Protein 5N14 (pdb70)

GO terms:
  GO:0000785 chromatin (C, IDA)
  GO:0000978 RNA polymerase II cis-regulatory region sequence-specific DNA binding (F, IDA)
  GO:0001228 DNA-binding transcription activator activity, RNA polymerase II-specific (F, IDA)
  GO:1902895 positive regulation of miRNA transcription (P, IDA)
  GO:1990837 sequence-specific double-stranded DNA binding (F, IDA)
  GO:0005634 nucleus (C, IDA)
  GO:0005737 cytoplasm (C, IDA)
  GO:0008270 zinc ion binding (F, IDA)
  GO:0043565 sequence-specific DNA binding (F, IDA)
  GO:0044729 hemi-methylated DNA-binding (F, IDA)
  GO:0010385 double-stranded methylated DNA binding (F, IDA)
  GO:0098759 cellular response to interleukin-8 (P, IDA)
  GO:1990841 promoter-specific chromatin binding (F, IDA)
  GO:0005654 nucleoplasm (C, TAS)
  GO:0005515 protein binding (F, IPI)
  GO:0045944 positive regulation of transcription by RNA polymerase II (P, IDA)
  GO:0033233 regulation of protein sumoylation (P, IDA)
  GO:0045944 positive regulation of transcription by RNA polymerase II (P, IMP)
  GO:0010628 positive regulation of gene expression (P, IMP)
  GO:1901875 positive regulation of post-translational protein modification (P, IMP)

Foldseek 3Di:
DAADPVPRDDDDDDPDD

InterPro domains:
  IPR013087 Zinc finger C2H2-type [PF00096] (338-362)
  IPR013087 Zinc finger C2H2-type [PF00096] (368-390)
  IPR013087 Zinc finger C2H2-type [PF00096] (396-418)
  IPR013087 Zinc finger C2H2-type [PS00028] (340-362)
  IPR013087 Zinc finger C2H2-type [PS00028] (370-390)
  IPR013087 Zinc finger C2H2-type [PS00028] (398-418)
  IPR013087 Zinc finger C2H2-type [PS50157] (338-367)
  IPR013087 Zinc finger C2H2-type [PS50157] (368-395)
  IPR013087 Zinc finger C2H2-type [PS50157] (396-423)
  IPR013087 Zinc finger C2H2-type [SM00355] (338-362)
  IPR013087 Zinc finger C2H2-type [SM00355] (368-390)
  IPR013087 Zinc finger C2H2-type [SM00355] (396-418)
  IPR021839 Early growth response protein 1, C-terminal [PF11914] (452-530)
  IPR021849 Early growth response, N-terminal [PF11928] (135-237)
  IPR036236 Zinc finger C2H2 superfamily [SSF57667] (329-376)
  IPR036236 Zinc finger C2H2 superfamily [SSF57667] (362-414)

Nearest PDB structures (foldseek):
  5n14-assembly1_A  TM=7.292E-01  e=8.396E-01  Homo sapiens
  5n14-assembly1_A  TM=1.000E+00  e=8.396E-01  Homo sapiens
  5n14-assembly1_A  TM=1.000E+00  e=8.396E-01  Homo sapiens

Radius of gyration: 9.17 Å; Cα contacts (8 Å, |Δi|>4): 15; chains: 1; bounding box: 22×15×16 Å

Secondary structure (DSSP, 8-state):
-EE-TTT--EE------

Sequence (17 aa):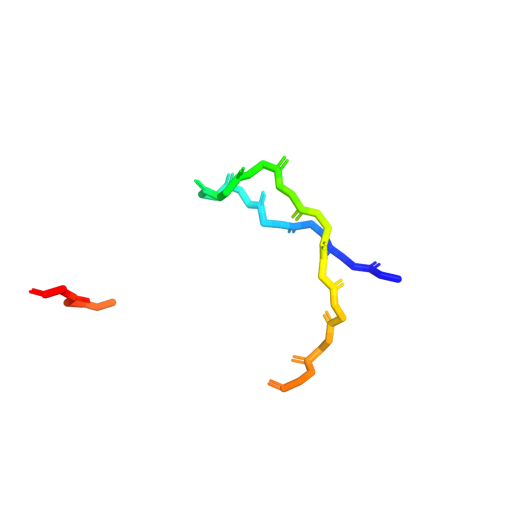
PFACDICGRKFARSRKDPFACDICGRKFARSRKDPFACDICGRKFARSRKDPFACDICGRKFARSRKDPFACDICGRKFARSRKDPFACDICGRKFARSRKDPFACDICGRKFARSRKDPFACDICGRKFARSRKDPFACDICGRKFARSRKDPFACDICGRKFARSRKD

Solvent-accessible surface area: 2448 Å² total; per-residue (Å²): 147,168,59,52,137,171,77,55,168,160,120,79,240,151,289,182,192

Structure (mmCIF, N/CA/C/O backbone):
data_5N14
#
_entry.id   5N14
#
loop_
_entity.id
_entity.type
_entity.pdbx_description
1 polymer 'Protein (chimeric oligourea-peptide zinc finger)'
2 non-polymer 'ZINC ION'
3 water water
#
loop_
_atom_site.group_PDB
_atom_site.id
_atom_site.type_symbol
_atom_site.label_atom_id
_atom_site.label_alt_id
_atom_site.label_comp_id
_atom_site.label_asym_id
_atom_site.label_entity_id
_atom_site.label_seq_id
_atom_site.pdbx_PDB_ins_code
_atom_site.Cartn_x
_atom_site.Cartn_y
_atom_site.Cartn_z
_atom_site.occupancy
_atom_site.B_iso_or_equiv
_atom_site.auth_seq_id
_atom_site.auth_comp_id
_atom_site.auth_asym_id
_atom_site.auth_atom_id
_atom_site.pdbx_PDB_model_num
ATOM 1 N N . PRO A 1 1 ? -12.372 -7.836 -3.412 1.00 0.00 62 PRO A N 1
ATOM 2 C CA . PRO A 1 1 ? -11.400 -6.865 -2.855 1.00 0.00 62 PRO A CA 1
ATOM 3 C C . PRO A 1 1 ? -10.591 -7.459 -1.699 1.00 0.00 62 PRO A C 1
ATOM 4 O O . PRO A 1 1 ? -10.996 -8.465 -1.116 1.00 0.00 62 PRO A O 1
ATOM 15 N N . PHE A 1 2 ? -9.586 -6.718 -1.233 1.00 0.00 63 PHE A N 1
ATOM 16 C CA . PHE A 1 2 ? -8.888 -6.957 0.034 1.00 0.00 63 PHE A CA 1
ATOM 17 C C . PHE A 1 2 ? -8.531 -5.613 0.691 1.00 0.00 63 PHE A C 1
ATOM 18 O O . PHE A 1 2 ? -8.393 -4.606 -0.006 1.00 0.00 63 PHE A O 1
ATOM 35 N N . ALA A 1 3 ? -8.425 -5.562 2.019 1.00 0.00 64 ALA A N 1
ATOM 36 C CA . ALA A 1 3 ? -8.121 -4.325 2.738 1.00 0.00 64 ALA A CA 1
ATOM 37 C C . ALA A 1 3 ? -6.652 -4.241 3.184 1.00 0.00 64 ALA A C 1
ATOM 38 O O . ALA A 1 3 ? -5.972 -5.254 3.382 1.00 0.00 64 ALA A O 1
ATOM 45 N N . CYS A 1 4 ? -6.134 -3.017 3.256 1.00 0.00 65 CYS A N 1
ATOM 46 C CA . CYS A 1 4 ? -4.884 -2.714 3.937 1.00 0.00 65 CYS A CA 1
ATOM 47 C C . CYS A 1 4 ? -5.118 -2.611 5.448 1.00 0.00 65 CYS A C 1
ATOM 48 O O . CYS A 1 4 ? -5.983 -1.841 5.867 1.00 0.00 65 CYS A O 1
ATOM 55 N N . ASP A 1 5 ? -4.081 -3.001 6.191 1.00 0.00 66 ASP A N 1
ATOM 56 C CA . ASP A 1 5 ? -3.841 -2.584 7.573 1.00 0.00 66 ASP A CA 1
ATOM 57 C C . ASP A 1 5 ? -3.493 -1.088 7.667 1.00 0.00 66 ASP A C 1
ATOM 58 O O . ASP A 1 5 ? -4.355 -0.278 7.990 1.00 0.00 66 ASP A O 1
ATOM 67 N N . ILE A 1 6 ? -2.401 -0.701 6.997 1.00 0.00 67 ILE A N 1
ATOM 68 C CA . ILE A 1 6 ? -1.822 0.650 7.068 1.00 0.00 67 ILE A CA 1
ATOM 69 C C . ILE A 1 6 ? -2.735 1.781 6.546 1.00 0.00 67 ILE A C 1
ATOM 70 O O . ILE A 1 6 ? -2.683 2.888 7.084 1.00 0.00 67 ILE A O 1
ATOM 86 N N . CYS A 1 7 ? -3.598 1.520 5.554 1.00 0.00 68 CYS A N 1
ATOM 87 C CA . CYS A 1 7 ? -4.602 2.502 5.115 1.00 0.00 68 CYS A CA 1
ATOM 88 C C . CYS A 1 7 ? -5.941 2.385 5.876 1.00 0.00 68 CYS A C 1
ATOM 89 O O . CYS A 1 7 ? -6.757 3.305 5.808 1.00 0.00 68 CYS A O 1
ATOM 96 N N . GLY A 1 8 ? -6.314 1.186 6.334 1.00 0.00 69 GLY A N 1
ATOM 97 C CA . GLY A 1 8 ? -7.689 0.880 6.755 1.00 0.00 69 GLY A CA 1
ATOM 98 C C . GLY A 1 8 ? -8.732 0.985 5.623 1.00 0.00 69 GLY A C 1
ATOM 99 O O . GLY A 1 8 ? -9.833 1.487 5.858 1.00 0.00 69 GLY A O 1
ATOM 103 N N . ARG A 1 9 ? -8.340 0.712 4.368 1.00 0.00 70 ARG A N 1
ATOM 104 C CA . ARG A 1 9 ? -9.149 0.900 3.142 1.00 0.00 70 ARG A CA 1
ATOM 105 C C . ARG A 1 9 ? -9.084 -0.322 2.212 1.00 0.00 70 ARG A C 1
ATOM 106 O O . ARG A 1 9 ? -8.086 -1.037 2.190 1.00 0.00 70 ARG A O 1
ATOM 127 N N . LYS A 1 10 ? -10.136 -0.520 1.407 1.00 0.00 71 LYS A N 1
ATOM 128 C CA . LYS A 1 10 ? -10.246 -1.587 0.397 1.00 0.00 71 LYS A CA 1
ATOM 129 C C . LYS A 1 10 ? -9.550 -1.222 -0.916 1.00 0.00 71 LYS A C 1
ATOM 130 O O . LYS A 1 10 ? -9.954 -0.251 -1.554 1.00 0.00 71 LYS A O 1
ATOM 149 N N . PHE A 1 11 ? -8.892 -2.219 -1.498 1.00 0.00 72 PHE A N 1
ATOM 150 C CA . PHE A 1 11 ? -8.283 -2.184 -2.830 1.00 0.00 72 PHE A CA 1
ATOM 151 C C . PHE A 1 11 ? -8.425 -3.540 -3.549 1.00 0.00 72 PHE A C 1
ATOM 152 O O . PHE A 1 11 ? -8.920 -4.520 -2.983 1.00 0.00 72 PHE A O 1
ATOM 169 N N . ALA A 1 12 ? -8.049 -3.575 -4.830 1.00 0.00 73 ALA A N 1
ATOM 170 C CA . ALA A 1 12 ? -7.920 -4.792 -5.630 1.00 0.00 73 ALA A CA 1
ATOM 171 C C . ALA A 1 12 ? -6.586 -5.533 -5.355 1.00 0.00 73 ALA A C 1
ATOM 172 O O . ALA A 1 12 ? -6.308 -5.900 -4.211 1.00 0.00 73 ALA A O 1
ATOM 179 N N . ARG A 1 13 ? -5.856 -5.899 -6.421 1.00 0.00 74 ARG A N 1
ATOM 180 C CA . ARG A 1 13 ? -4.700 -6.815 -6.399 1.00 0.00 74 ARG A CA 1
ATOM 181 C C . ARG A 1 13 ? -3.478 -6.228 -7.112 1.00 0.00 74 ARG A C 1
ATOM 182 O O . ARG A 1 13 ? -2.473 -6.016 -6.445 1.00 0.00 74 ARG A O 1
ATOM 203 N N . SER A 1 14 ? -3.718 -5.673 -8.303 1.00 0.00 75 SER A N 1
ATOM 204 C CA . SER A 1 14 ? -2.943 -4.622 -8.976 1.00 0.00 75 SER A CA 1
ATOM 205 C C . SER A 1 14 ? -1.417 -4.778 -8.891 1.00 0.00 75 SER A C 1
ATOM 206 O O . SER A 1 14 ? -0.750 -3.983 -8.237 1.00 0.00 75 SER A O 1
ATOM 402 N N . ARG A 1 23 ? 8.472 0.664 2.070 1.00 0.00 84 ARG A N 1
ATOM 403 C CA . ARG A 1 23 ? 9.934 0.693 2.304 1.00 0.00 84 ARG A CA 1
ATOM 404 C C . ARG A 1 23 ? 10.479 2.101 2.600 1.00 0.00 84 ARG A C 1
ATOM 405 O O . ARG A 1 23 ? 11.555 2.242 3.192 1.00 0.00 84 ARG A O 1
ATOM 426 N N . LYS A 1 24 ? 9.892 3.110 1.951 1.00 0.00 85 LYS A N 1
ATOM 427 C CA . LYS A 1 24 ? 10.365 4.500 1.897 1.00 0.00 85 LYS A CA 1
ATOM 428 C C . LYS A 1 24 ? 9.174 5.409 1.582 1.00 0.00 85 LYS A C 1
ATOM 429 O O . LYS A 1 24 ? 8.213 4.961 0.959 1.00 0.00 85 LYS A O 1
ATOM 448 N N . ASP A 1 25 ? 9.337 6.692 1.891 1.00 0.00 86 ASP A N 1
ATOM 449 C CA . ASP A 1 25 ? 8.558 7.808 1.356 1.00 0.00 86 ASP A CA 1
ATOM 450 C C . ASP A 1 25 ? 9.495 8.971 1.009 1.00 0.00 86 ASP A C 1
ATOM 451 O O . ASP A 1 25 ? 10.483 9.122 1.76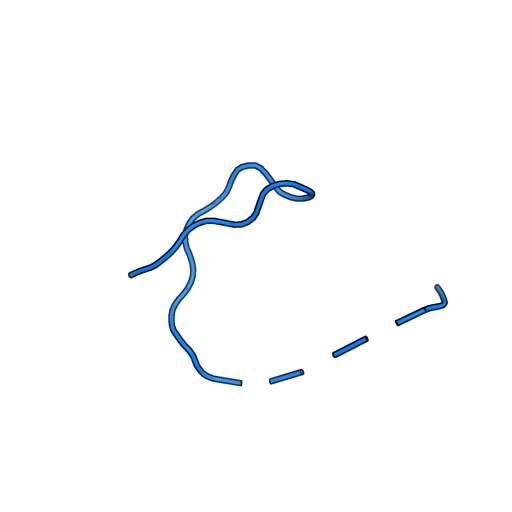7 1.00 0.00 86 ASP A O 1
ATOM 1059 N N . PRO A 1 1 ? -12.378 -7.840 -3.411 1.00 0.00 62 PRO A N 2
ATOM 1060 C CA . PRO A 1 1 ? -11.407 -6.869 -2.854 1.00 0.00 62 PRO A CA 2
ATOM 1061 C C . PRO A 1 1 ? -10.597 -7.463 -1.699 1.00 0.00 62 PRO A C 2
ATOM 1062 O O . PRO A 1 1 ? -11.002 -8.470 -1.116 1.00 0.00 62 PRO A O 2
ATOM 1073 N N . PHE A 1 2 ? -9.593 -6.722 -1.232 1.00 0.00 63 PHE A N 2
ATOM 1074 C CA . PHE A 1 2 ? -8.893 -6.962 0.035 1.00 0.00 63 PHE A CA 2
ATOM 1075 C C . PHE A 1 2 ? -8.538 -5.617 0.692 1.00 0.00 63 PHE A C 2
ATOM 1076 O O . PHE A 1 2 ? -8.401 -4.611 -0.005 1.00 0.00 63 PHE A O 2
ATOM 1093 N N . ALA A 1 3 ? -8.430 -5.567 2.020 1.00 0.00 64 ALA A N 2
ATOM 1094 C CA . ALA A 1 3 ? -8.126 -4.330 2.738 1.00 0.00 64 ALA A CA 2
ATOM 1095 C C . ALA A 1 3 ? -6.657 -4.244 3.183 1.00 0.00 64 ALA A C 2
ATOM 1096 O O . ALA A 1 3 ? -5.975 -5.257 3.377 1.00 0.00 64 ALA A O 2
ATOM 1103 N N . CYS A 1 4 ? -6.139 -3.019 3.256 1.00 0.00 65 CYS A N 2
ATOM 1104 C CA . CYS A 1 4 ? -4.891 -2.716 3.937 1.00 0.00 65 CYS A CA 2
ATOM 1105 C C . CYS A 1 4 ? -5.123 -2.612 5.448 1.00 0.00 65 CYS A C 2
ATOM 1106 O O . CYS A 1 4 ? -5.989 -1.844 5.869 1.00 0.00 65 CYS A O 2
ATOM 1113 N N . ASP A 1 5 ? -4.086 -3.002 6.189 1.00 0.00 66 ASP A N 2
ATOM 1114 C CA . ASP A 1 5 ? -3.844 -2.584 7.571 1.00 0.00 66 ASP A CA 2
ATOM 1115 C C . ASP A 1 5 ? -3.498 -1.088 7.666 1.00 0.00 66 ASP A C 2
ATOM 1116 O O . ASP A 1 5 ? -4.361 -0.281 7.990 1.00 0.00 66 ASP A O 2
ATOM 1125 N N . ILE A 1 6 ? -2.406 -0.699 6.998 1.00 0.00 67 ILE A N 2
ATOM 1126 C CA . ILE A 1 6 ? -1.829 0.651 7.069 1.00 0.00 67 ILE A CA 2
ATOM 1127 C C . ILE A 1 6 ? -2.743 1.781 6.548 1.00 0.00 67 ILE A C 2
ATOM 1128 O O . ILE A 1 6 ? -2.695 2.888 7.088 1.00 0.00 67 ILE A O 2
ATOM 1144 N N . CYS A 1 7 ? -3.605 1.521 5.556 1.00 0.00 68 CYS A N 2
ATOM 1145 C CA . CYS A 1 7 ? -4.608 2.501 5.117 1.00 0.00 68 CYS A CA 2
ATOM 1146 C C . CYS A 1 7 ? -5.948 2.384 5.874 1.00 0.00 68 CYS A C 2
ATOM 1147 O O . CYS A 1 7 ? -6.764 3.303 5.810 1.00 0.00 68 CYS A O 2
ATOM 1154 N N . GLY A 1 8 ? -6.321 1.183 6.335 1.00 0.00 69 GLY A N 2
ATOM 1155 C CA . GLY A 1 8 ? -7.695 0.878 6.754 1.00 0.00 69 GLY A CA 2
ATOM 1156 C C . GLY A 1 8 ? -8.738 0.981 5.625 1.00 0.00 69 GLY A C 2
ATOM 1157 O O . GLY A 1 8 ? -9.840 1.483 5.859 1.00 0.00 69 GLY A O 2
ATOM 1161 N N . ARG A 1 9 ? -8.346 0.710 4.369 1.00 0.00 70 ARG A N 2
ATOM 1162 C CA . ARG A 1 9 ? -9.156 0.896 3.143 1.00 0.00 70 ARG A CA 2
ATOM 1163 C C . ARG A 1 9 ? -9.092 -0.325 2.212 1.00 0.00 70 ARG A C 2
ATOM 1164 O O . ARG A 1 9 ? -8.093 -1.040 2.191 1.00 0.00 70 ARG A O 2
ATOM 1185 N N . LYS A 1 10 ? -10.144 -0.523 1.406 1.00 0.00 71 LYS A N 2
ATOM 1186 C CA . LYS A 1 10 ? -10.254 -1.591 0.397 1.00 0.00 71 LYS A CA 2
ATOM 1187 C C . LYS A 1 10 ? -9.559 -1.226 -0.915 1.00 0.00 71 LYS A C 2
ATOM 1188 O O . LYS A 1 10 ? -9.964 -0.256 -1.555 1.00 0.00 71 LYS A O 2
ATOM 1207 N N . PHE A 1 11 ? -8.900 -2.224 -1.496 1.00 0.00 72 PHE A N 2
ATOM 1208 C CA . PHE A 1 11 ? -8.292 -2.188 -2.830 1.00 0.00 72 PHE A CA 2
ATOM 1209 C C . PHE A 1 11 ? -8.432 -3.545 -3.549 1.00 0.00 72 PHE A C 2
ATOM 1210 O O . PHE A 1 11 ? -8.927 -4.525 -2.982 1.00 0.00 72 PHE A O 2
ATOM 1227 N N . ALA A 1 12 ? -8.056 -3.579 -4.828 1.00 0.00 73 ALA A N 2
ATOM 1228 C CA . ALA A 1 12 ? -7.926 -4.797 -5.628 1.00 0.00 73 ALA A CA 2
ATOM 1229 C C . ALA A 1 12 ? -6.592 -5.538 -5.352 1.00 0.00 73 ALA A C 2
ATOM 1230 O O . ALA A 1 12 ? -6.316 -5.907 -4.210 1.00 0.00 73 ALA A O 2
ATOM 1237 N N . ARG A 1 13 ? -5.860 -5.900 -6.420 1.00 0.00 74 ARG A N 2
ATOM 1238 C CA . ARG A 1 13 ? -4.705 -6.816 -6.398 1.00 0.00 74 ARG A CA 2
ATOM 1239 C C . ARG A 1 13 ? -3.482 -6.228 -7.109 1.00 0.00 74 ARG A C 2
ATOM 1240 O O . ARG A 1 13 ? -2.477 -6.017 -6.442 1.00 0.00 74 ARG A O 2
ATOM 1261 N N . SER A 1 14 ? -3.722 -5.672 -8.299 1.00 0.00 75 SER A N 2
ATOM 1262 C CA . SER A 1 14 ? -2.948 -4.620 -8.971 1.00 0.00 75 SER A CA 2
ATOM 1263 C C . SER A 1 14 ? -1.421 -4.777 -8.888 1.00 0.00 75 SER A C 2
ATOM 1264 O O . SER A 1 14 ? -0.753 -3.980 -8.234 1.00 0.00 75 SER A O 2
ATOM 1460 N N . ARG A 1 23 ? 8.489 0.647 2.066 1.00 0.00 84 ARG A N 2
ATOM 1461 C CA . ARG A 1 23 ? 9.948 0.687 2.303 1.00 0.00 84 ARG A CA 2
ATOM 1462 C C . ARG A 1 23 ? 10.478 2.098 2.611 1.00 0.00 84 ARG A C 2
ATOM 1463 O O . ARG A 1 23 ? 11.556 2.244 3.197 1.00 0.00 84 ARG A O 2
ATOM 1484 N N . LYS A 1 24 ? 9.880 3.104 1.968 1.00 0.00 85 LYS A N 2
ATOM 1485 C CA . LYS A 1 24 ? 10.350 4.494 1.906 1.00 0.00 85 LYS A CA 2
ATOM 1486 C C . LYS A 1 24 ? 9.160 5.401 1.588 1.00 0.00 85 LYS A C 2
ATOM 1487 O O . LYS A 1 24 ? 8.204 4.956 0.955 1.00 0.00 85 LYS A O 2
ATOM 1506 N N . ASP A 1 25 ? 9.324 6.684 1.896 1.00 0.00 86 ASP A N 2
ATOM 1507 C CA . ASP A 1 25 ? 8.551 7.803 1.357 1.00 0.00 86 ASP A CA 2
ATOM 1508 C C . ASP A 1 25 ? 9.492 8.962 1.008 1.00 0.00 86 ASP A C 2
ATOM 1509 O O . ASP A 1 25 ? 10.484 9.107 1.761 1.00 0.00 86 ASP A O 2
ATOM 2117 N N . PRO A 1 1 ? -11.898 -9.261 -2.083 1.00 0.00 62 PRO A N 3
ATOM 2118 C CA . PRO A 1 1 ? -10.978 -8.125 -2.344 1.00 0.00 62 PRO A CA 3
ATOM 2119 C C . PRO A 1 1 ? -9.929 -8.002 -1.229 1.00 0.00 62 PRO A C 3
ATOM 2120 O O . PRO A 1 1 ? -10.198 -8.397 -0.095 1.00 0.00 62 PRO A O 3
ATOM 2131 N N . PHE A 1 2 ? -8.757 -7.446 -1.538 1.00 0.00 63 PHE A N 3
ATOM 2132 C CA . PHE A 1 2 ? -7.723 -7.117 -0.546 1.00 0.00 63 PHE A CA 3
ATOM 2133 C C . PHE A 1 2 ? -8.065 -5.833 0.240 1.00 0.00 63 PHE A C 3
ATOM 2134 O O . PHE A 1 2 ? -9.044 -5.144 -0.045 1.00 0.00 63 PHE A O 3
ATOM 2151 N N . ALA A 1 3 ? -7.207 -5.451 1.189 1.00 0.00 64 ALA A N 3
ATOM 2152 C CA . ALA A 1 3 ? -7.268 -4.166 1.885 1.00 0.00 64 ALA A CA 3
ATOM 2153 C C . ALA A 1 3 ? -5.863 -3.652 2.234 1.00 0.00 64 ALA A C 3
ATOM 2154 O O . ALA A 1 3 ? -4.880 -4.384 2.112 1.00 0.00 64 ALA A O 3
ATOM 2161 N N . CYS A 1 4 ? -5.740 -2.334 2.393 1.00 0.00 65 CYS A N 3
ATOM 2162 C CA . CYS A 1 4 ? -4.570 -1.723 3.001 1.00 0.00 65 CYS A CA 3
ATOM 2163 C C . CYS A 1 4 ? -4.517 -2.032 4.501 1.00 0.00 65 CYS A C 3
ATOM 2164 O O . CYS 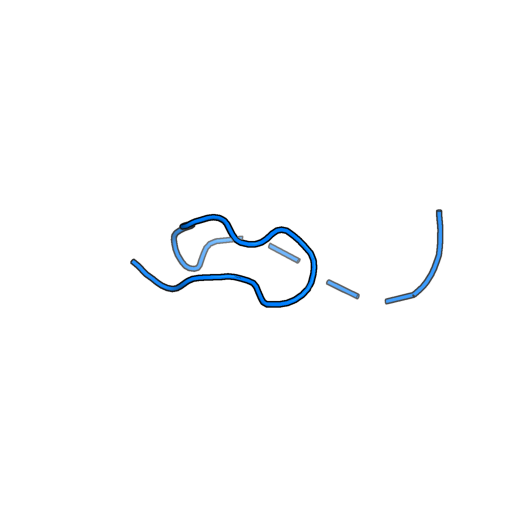A 1 4 ? -5.313 -1.500 5.274 1.00 0.00 65 CYS A O 3
ATOM 2171 N N . ASP A 1 5 ? -3.358 -2.545 4.889 1.00 0.00 66 ASP A N 3
ATOM 2172 C CA . ASP A 1 5 ? -2.949 -2.766 6.274 1.00 0.00 66 ASP A CA 3
ATOM 2173 C C . ASP A 1 5 ? -2.793 -1.454 7.063 1.00 0.00 66 ASP A C 3
ATOM 2174 O O . ASP A 1 5 ? -3.142 -1.395 8.237 1.00 0.00 66 ASP A O 3
ATOM 2183 N N . ILE A 1 6 ? -2.391 -0.374 6.376 1.00 0.00 67 ILE A N 3
ATOM 2184 C CA . ILE A 1 6 ? -2.030 0.926 6.969 1.00 0.00 67 ILE A CA 3
ATOM 2185 C C . ILE A 1 6 ? -3.104 2.008 6.759 1.00 0.00 67 ILE A C 3
ATOM 2186 O O . ILE A 1 6 ? -3.424 2.756 7.682 1.00 0.00 67 ILE A O 3
ATOM 2202 N N . CYS A 1 7 ? -3.735 2.053 5.577 1.00 0.00 68 CYS A N 3
ATOM 2203 C CA . CYS A 1 7 ? -4.827 2.988 5.271 1.00 0.00 68 CYS A CA 3
ATOM 2204 C C . CYS A 1 7 ? -6.222 2.500 5.752 1.00 0.00 68 CYS A C 3
ATOM 2205 O O . CYS A 1 7 ? -7.210 3.205 5.537 1.00 0.00 68 CYS A O 3
ATOM 2212 N N . GLY A 1 8 ? -6.369 1.216 6.105 1.00 0.00 69 GLY A N 3
ATOM 2213 C CA . GLY A 1 8 ? -7.646 0.554 6.441 1.00 0.00 69 GLY A CA 3
ATOM 2214 C C . GLY A 1 8 ? -8.633 0.365 5.272 1.00 0.00 69 GLY A C 3
ATOM 2215 O O . GLY A 1 8 ? -9.706 -0.216 5.441 1.00 0.00 69 GLY A O 3
ATOM 2219 N N . ARG A 1 9 ? -8.291 0.857 4.076 1.00 0.00 70 ARG A N 3
ATOM 2220 C CA . ARG A 1 9 ? -9.161 0.880 2.892 1.00 0.00 70 ARG A CA 3
ATOM 2221 C C . ARG A 1 9 ? -9.159 -0.467 2.156 1.00 0.00 70 ARG A C 3
ATOM 2222 O O . ARG A 1 9 ? -8.092 -0.960 1.799 1.00 0.00 70 ARG A O 3
ATOM 2243 N N . LYS A 1 10 ? -10.321 -0.925 1.675 1.00 0.00 71 LYS A N 3
ATOM 2244 C CA . LYS A 1 10 ? -10.447 -2.099 0.777 1.00 0.00 71 LYS A CA 3
ATOM 2245 C C . LYS A 1 10 ? -10.190 -1.779 -0.714 1.00 0.00 71 LYS A C 3
ATOM 2246 O O . LYS A 1 10 ? -10.246 -0.616 -1.118 1.00 0.00 71 LYS A O 3
ATOM 2265 N N . PHE A 1 11 ? -9.661 -2.768 -1.443 1.00 0.00 72 PHE A N 3
ATOM 2266 C CA . PHE A 1 11 ? -8.943 -2.641 -2.725 1.00 0.00 72 PHE A CA 3
ATOM 2267 C C . PHE A 1 11 ? -9.086 -3.907 -3.599 1.00 0.00 72 PHE A C 3
ATOM 2268 O O . PHE A 1 11 ? -9.152 -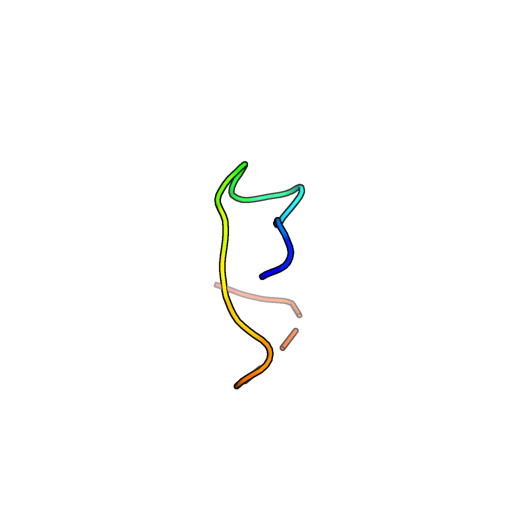5.015 -3.075 1.00 0.00 72 PHE A O 3
ATOM 2285 N N . ALA A 1 12 ? -8.789 -3.774 -4.900 1.00 0.00 73 ALA A N 3
ATOM 2286 C CA . ALA A 1 12 ? -8.739 -4.877 -5.867 1.00 0.00 73 ALA A CA 3
ATOM 2287 C C . ALA A 1 12 ? -7.605 -5.905 -5.617 1.00 0.00 73 ALA A C 3
ATOM 2288 O O . ALA A 1 12 ? -7.824 -6.896 -4.922 1.00 0.00 73 ALA A O 3
ATOM 2295 N N . ARG A 1 13 ? -6.467 -5.777 -6.327 1.00 0.00 74 ARG A N 3
ATOM 2296 C CA . ARG A 1 13 ? -5.288 -6.676 -6.269 1.00 0.00 74 ARG A CA 3
ATOM 2297 C C . ARG A 1 13 ? -4.043 -6.050 -6.905 1.00 0.00 74 ARG A C 3
ATOM 2298 O O . ARG A 1 13 ? -2.999 -6.055 -6.262 1.00 0.00 74 ARG A O 3
ATOM 2319 N N . SER A 1 14 ? -4.238 -5.286 -7.984 1.00 0.00 75 SER A N 3
ATOM 2320 C CA . SER A 1 14 ? -3.431 -4.101 -8.310 1.00 0.00 75 SER A CA 3
ATOM 2321 C C . SER A 1 14 ? -1.922 -4.370 -8.428 1.00 0.00 75 SER A C 3
ATOM 2322 O O . SER A 1 14 ? -1.131 -3.745 -7.732 1.00 0.00 75 SER A O 3
ATOM 2518 N N . ARG A 1 23 ? 7.960 0.098 2.081 1.00 0.00 84 ARG A N 3
ATOM 2519 C CA . ARG A 1 23 ? 9.296 -0.443 2.382 1.00 0.00 84 ARG A CA 3
ATOM 2520 C C . ARG A 1 23 ? 10.351 0.650 2.596 1.00 0.00 84 ARG A C 3
ATOM 2521 O O . ARG A 1 23 ? 11.139 0.549 3.532 1.00 0.00 84 ARG A O 3
ATOM 2542 N N . LYS A 1 24 ? 10.168 1.794 1.935 1.00 0.00 85 LYS A N 3
ATOM 2543 C CA . LYS A 1 24 ? 10.656 3.121 2.343 1.00 0.00 85 LYS A CA 3
ATOM 2544 C C .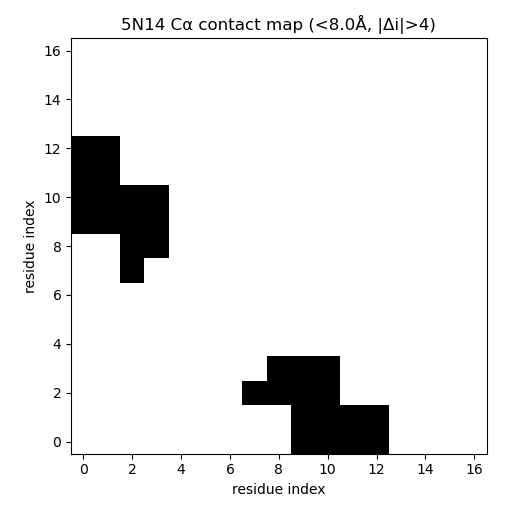 LYS A 1 24 ? 9.555 4.139 2.034 1.00 0.00 85 LYS A C 3
ATOM 2545 O O . LYS A 1 24 ? 8.464 3.726 1.635 1.00 0.00 85 LYS A O 3
ATOM 2564 N N . ASP A 1 25 ? 9.767 5.395 2.414 1.00 0.00 86 ASP A N 3
ATOM 2565 C CA . ASP A 1 25 ? 8.842 6.479 2.048 1.00 0.00 86 ASP A CA 3
ATOM 2566 C C . ASP A 1 25 ? 9.050 7.001 0.615 1.00 0.00 86 ASP A C 3
ATOM 2567 O O . ASP A 1 25 ? 10.107 6.713 0.023 1.00 0.00 86 ASP A O 3
ATOM 3175 N N . PRO A 1 1 ? -9.776 -9.433 -3.481 1.00 0.00 62 PRO A N 4
ATOM 3176 C CA . PRO A 1 1 ? -9.585 -8.043 -3.001 1.00 0.00 62 PRO A CA 4
ATOM 3177 C C . PRO A 1 1 ? -8.704 -7.974 -1.740 1.00 0.00 62 PRO A C 4
ATOM 3178 O O . PRO A 1 1 ? -8.524 -8.983 -1.056 1.00 0.00 62 PRO A O 4
ATOM 3189 N N . PHE A 1 2 ? -8.197 -6.784 -1.394 1.00 0.00 63 PHE A N 4
ATOM 3190 C CA . PHE A 1 2 ? -7.279 -6.580 -0.265 1.00 0.00 63 PHE A CA 4
ATOM 3191 C C . PHE A 1 2 ? -7.546 -5.252 0.473 1.00 0.00 63 PHE A C 4
ATOM 3192 O O . PHE A 1 2 ? -7.124 -4.185 0.013 1.00 0.00 63 PHE A O 4
ATOM 3209 N N . ALA A 1 3 ? -8.003 -5.341 1.726 1.00 0.00 64 ALA A N 4
ATOM 3210 C CA . ALA A 1 3 ? -7.966 -4.241 2.697 1.00 0.00 64 ALA A CA 4
ATOM 3211 C C . ALA A 1 3 ? -6.568 -4.035 3.313 1.00 0.00 64 ALA A C 4
ATOM 3212 O O . ALA A 1 3 ? -5.687 -4.892 3.152 1.00 0.00 64 ALA A O 4
ATOM 3219 N N . CYS A 1 4 ? -6.290 -2.802 3.746 1.00 0.00 65 CYS A N 4
ATOM 3220 C CA . CYS A 1 4 ? -4.995 -2.379 4.285 1.00 0.00 65 CYS A CA 4
ATOM 3221 C C . CYS A 1 4 ? -5.015 -2.323 5.818 1.00 0.00 65 CYS A C 4
ATOM 3222 O O . CYS A 1 4 ? -5.518 -1.352 6.381 1.00 0.00 65 CYS A O 4
ATOM 3229 N N . ASP A 1 5 ? -4.048 -3.021 6.410 1.00 0.00 66 ASP A N 4
ATOM 3230 C CA . ASP A 1 5 ? -3.663 -2.869 7.824 1.00 0.00 66 ASP A CA 4
ATOM 3231 C C . ASP A 1 5 ? -2.888 -1.565 8.122 1.00 0.00 66 ASP A C 4
ATOM 3232 O O . ASP A 1 5 ? -2.386 -1.373 9.227 1.00 0.00 66 ASP A O 4
ATOM 3241 N N . ILE A 1 6 ? -2.675 -0.737 7.090 1.00 0.00 67 ILE A N 4
ATOM 3242 C CA . ILE A 1 6 ? -1.921 0.527 7.117 1.00 0.00 67 ILE A CA 4
ATOM 3243 C C . ILE A 1 6 ? -2.842 1.739 6.882 1.00 0.00 67 ILE A C 4
ATOM 3244 O O . ILE A 1 6 ? -2.803 2.694 7.660 1.00 0.00 67 ILE A O 4
ATOM 3260 N N . CYS A 1 7 ? -3.789 1.625 5.936 1.00 0.00 68 CYS A N 4
ATOM 3261 C CA . CYS A 1 7 ? -4.665 2.713 5.480 1.00 0.00 68 CYS A CA 4
ATOM 3262 C C . CYS A 1 7 ? -6.144 2.570 5.917 1.00 0.00 68 CYS A C 4
ATOM 3263 O O . CYS A 1 7 ? -6.956 3.439 5.582 1.00 0.00 68 CYS A O 4
ATOM 3270 N N . GLY A 1 8 ? -6.577 1.352 6.269 1.00 0.00 69 GLY A N 4
ATOM 3271 C CA . GLY A 1 8 ? -7.980 0.964 6.505 1.00 0.00 69 GLY A CA 4
ATOM 3272 C C . GLY A 1 8 ? -8.899 0.931 5.265 1.00 0.00 69 GLY A C 4
ATOM 3273 O O . GLY A 1 8 ? -9.937 0.267 5.280 1.00 0.00 69 GLY A O 4
ATOM 3277 N N . ARG A 1 9 ? -8.478 1.537 4.148 1.00 0.00 70 ARG A N 4
ATOM 3278 C CA . ARG A 1 9 ? -9.100 1.433 2.818 1.00 0.00 70 ARG A CA 4
ATOM 3279 C C . ARG A 1 9 ? -9.006 0.013 2.244 1.00 0.00 70 ARG A C 4
ATOM 3280 O O . ARG A 1 9 ? -8.234 -0.824 2.712 1.00 0.00 70 ARG A O 4
ATOM 3301 N N . LYS A 1 10 ? -9.746 -0.241 1.157 1.00 0.00 71 LYS A N 4
ATOM 3302 C CA . LYS A 1 10 ? -9.829 -1.553 0.495 1.00 0.00 71 LYS A CA 4
ATOM 3303 C C . LYS A 1 10 ? -9.702 -1.460 -1.025 1.00 0.00 71 LYS A C 4
ATOM 3304 O O . LYS A 1 10 ? -10.414 -0.694 -1.669 1.00 0.00 71 LYS A O 4
ATOM 3323 N N . PHE A 1 11 ? -8.822 -2.287 -1.589 1.00 0.00 72 PHE A N 4
ATOM 3324 C CA . PHE A 1 11 ? -8.343 -2.187 -2.972 1.00 0.00 72 PHE A CA 4
ATOM 3325 C C . PHE A 1 11 ? -8.500 -3.511 -3.742 1.00 0.00 72 PHE A C 4
ATOM 3326 O O . PHE A 1 11 ? -8.515 -4.585 -3.141 1.00 0.00 72 PHE A O 4
ATOM 3343 N N . ALA A 1 12 ? -8.462 -3.423 -5.071 1.00 0.00 73 ALA A N 4
ATOM 3344 C CA . ALA A 1 12 ? -8.672 -4.529 -6.004 1.00 0.00 73 ALA A CA 4
ATOM 3345 C C . ALA A 1 12 ? -7.593 -5.639 -5.922 1.00 0.00 73 ALA A C 4
ATOM 3346 O O . ALA A 1 12 ? -7.788 -6.654 -5.249 1.00 0.00 73 ALA A O 4
ATOM 3353 N N . ARG A 1 13 ? -6.518 -5.513 -6.706 1.00 0.00 74 ARG A N 4
ATOM 3354 C CA . ARG A 1 13 ? -5.455 -6.540 -6.849 1.00 0.00 74 ARG A CA 4
ATOM 3355 C C . ARG A 1 13 ? -4.133 -5.910 -7.303 1.00 0.00 74 ARG A C 4
ATOM 3356 O O . ARG A 1 13 ? -3.220 -5.866 -6.489 1.00 0.00 74 ARG A O 4
ATOM 3377 N N . SER A 1 14 ? -4.196 -5.137 -8.388 1.00 0.00 75 SER A N 4
ATOM 3378 C CA . SER A 1 14 ? -3.214 -4.100 -8.757 1.00 0.00 75 SER A CA 4
ATOM 3379 C C . SER A 1 14 ? -1.756 -4.573 -8.671 1.00 0.00 75 SER A C 4
ATOM 3380 O O . SER A 1 14 ? -1.006 -4.189 -7.778 1.00 0.00 75 SER A O 4
ATOM 3576 N N . ARG A 1 23 ? 8.062 -0.012 1.948 1.00 0.00 84 ARG A N 4
ATOM 3577 C CA . ARG A 1 23 ? 9.515 0.094 2.204 1.00 0.00 84 ARG A CA 4
ATOM 3578 C C . ARG A 1 23 ? 9.947 1.519 2.580 1.00 0.00 84 ARG A C 4
ATOM 3579 O O . ARG A 1 23 ? 10.994 1.711 3.206 1.00 0.00 84 ARG A O 4
ATOM 3600 N N . LYS A 1 24 ? 9.227 2.507 2.052 1.00 0.00 85 LYS A N 4
ATOM 3601 C CA . LYS A 1 24 ? 9.555 3.933 2.042 1.00 0.00 85 LYS A CA 4
ATOM 3602 C C . LYS A 1 24 ? 8.286 4.772 1.929 1.00 0.00 85 LYS A C 4
ATOM 3603 O O . LYS A 1 24 ? 7.251 4.269 1.494 1.00 0.00 85 LYS A O 4
ATOM 3622 N N . ASP A 1 25 ? 8.512 6.072 2.066 1.00 0.00 86 ASP A N 4
ATOM 3623 C CA . ASP A 1 25 ? 7.592 7.181 1.834 1.00 0.00 86 ASP A CA 4
ATOM 3624 C C . ASP A 1 25 ? 8.358 8.373 1.228 1.00 0.00 86 ASP A C 4
ATOM 3625 O O . ASP A 1 25 ? 9.533 8.553 1.658 1.00 0.00 86 ASP A O 4
ATOM 4233 N N . PRO A 1 1 ? -12.153 -8.785 -3.488 1.00 0.00 62 PRO A N 5
ATOM 4234 C CA . PRO A 1 1 ? -11.251 -7.633 -3.226 1.00 0.00 62 PRO A CA 5
ATOM 4235 C C . PRO A 1 1 ? -10.591 -7.797 -1.850 1.00 0.00 62 PRO A C 5
ATOM 4236 O O . PRO A 1 1 ? -10.981 -8.682 -1.091 1.00 0.00 62 PRO A O 5
ATOM 4247 N N . PHE A 1 2 ? -9.689 -6.885 -1.491 1.00 0.00 63 PHE A N 5
ATOM 4248 C CA . PHE A 1 2 ? -8.910 -6.928 -0.249 1.00 0.00 63 PHE A CA 5
ATOM 4249 C C . PHE A 1 2 ? -8.901 -5.556 0.447 1.00 0.00 63 PHE A C 5
ATOM 4250 O O . PHE A 1 2 ? -9.643 -4.651 0.061 1.00 0.00 63 PHE A O 5
ATOM 4267 N N . ALA A 1 3 ? -8.012 -5.369 1.421 1.00 0.00 64 ALA A N 5
ATOM 4268 C CA . ALA A 1 3 ? -7.729 -4.087 2.064 1.00 0.00 64 ALA A CA 5
ATOM 4269 C C . ALA A 1 3 ? -6.229 -3.934 2.360 1.00 0.00 64 ALA A C 5
ATOM 4270 O O . ALA A 1 3 ? -5.447 -4.865 2.140 1.00 0.00 64 ALA A O 5
ATOM 4277 N N . CYS A 1 4 ? -5.785 -2.709 2.639 1.00 0.00 65 CYS A N 5
ATOM 4278 C CA . CYS A 1 4 ? -4.516 -2.467 3.332 1.00 0.00 65 CYS A CA 5
ATOM 4279 C C . CYS A 1 4 ? -4.728 -2.576 4.848 1.00 0.00 65 CYS A C 5
ATOM 4280 O O . CYS A 1 4 ? -5.623 -1.909 5.361 1.00 0.00 65 CYS A O 5
ATOM 4287 N N . ASP A 1 5 ? -3.727 -3.088 5.567 1.00 0.00 66 ASP A N 5
ATOM 4288 C CA . ASP A 1 5 ? -3.578 -2.817 7.015 1.00 0.00 66 ASP A CA 5
ATOM 4289 C C . ASP A 1 5 ? -3.273 -1.328 7.269 1.00 0.00 66 ASP A C 5
ATOM 4290 O O . ASP A 1 5 ? -4.023 -0.631 7.948 1.00 0.00 66 ASP A O 5
ATOM 4299 N N . ILE A 1 6 ? -2.315 -0.793 6.506 1.00 0.00 67 ILE A N 5
ATOM 4300 C CA . ILE A 1 6 ? -1.735 0.542 6.707 1.00 0.00 67 ILE A CA 5
ATOM 4301 C C . ILE A 1 6 ? -2.631 1.715 6.247 1.00 0.00 67 ILE A C 5
ATOM 4302 O O . ILE A 1 6 ? -2.510 2.799 6.819 1.00 0.00 67 ILE A O 5
ATOM 4318 N N . CYS A 1 7 ? -3.625 1.486 5.372 1.00 0.00 68 CYS A N 5
ATOM 4319 C CA . CYS A 1 7 ? -4.721 2.444 5.135 1.00 0.00 68 CYS A CA 5
ATOM 4320 C C . CYS A 1 7 ? -6.035 2.093 5.878 1.00 0.00 68 CYS A C 5
ATO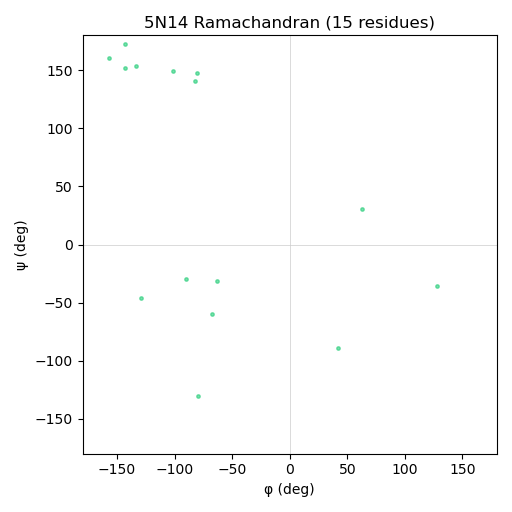M 4321 O O . CYS A 1 7 ? -7.016 2.828 5.753 1.00 0.00 68 CYS A O 5
ATOM 4328 N N . GLY A 1 8 ? -6.186 0.835 6.310 1.00 0.00 69 GLY A N 5
ATOM 4329 C CA . GLY A 1 8 ? -7.452 0.232 6.763 1.00 0.00 69 GLY A CA 5
ATOM 4330 C C . GLY A 1 8 ? -8.499 -0.029 5.671 1.00 0.00 69 GLY A C 5
ATOM 4331 O O . GLY A 1 8 ? -9.582 -0.548 5.965 1.00 0.00 69 GLY A O 5
ATOM 4335 N N . ARG A 1 9 ? -8.267 0.463 4.448 1.00 0.00 70 ARG A N 5
ATOM 4336 C CA . ARG A 1 9 ? -9.294 0.716 3.419 1.00 0.00 70 ARG A CA 5
ATOM 4337 C C . ARG A 1 9 ? -9.204 -0.243 2.226 1.00 0.00 70 ARG A C 5
ATOM 4338 O O . ARG A 1 9 ? -8.165 -0.862 1.991 1.00 0.00 70 ARG A O 5
ATOM 4359 N N . LYS A 1 10 ? -10.356 -0.505 1.592 1.00 0.00 71 LYS A N 5
ATOM 4360 C CA . LYS A 1 10 ? -10.531 -1.593 0.609 1.00 0.00 71 LYS A CA 5
ATOM 4361 C C . LYS A 1 10 ? -9.946 -1.250 -0.769 1.00 0.00 71 LYS A C 5
ATOM 4362 O O . LYS A 1 10 ? -10.197 -0.164 -1.291 1.00 0.00 71 LYS A O 5
ATOM 4381 N N . PHE A 1 11 ? -9.397 -2.253 -1.459 1.00 0.00 72 PHE A N 5
ATOM 4382 C CA . PHE A 1 11 ? -8.790 -2.124 -2.795 1.00 0.00 72 PHE A CA 5
ATOM 4383 C C . PHE A 1 11 ? -8.861 -3.433 -3.611 1.00 0.00 72 PHE A C 5
ATOM 4384 O O . PHE A 1 11 ? -9.155 -4.495 -3.058 1.00 0.00 72 PHE A O 5
ATOM 4401 N N . ALA A 1 12 ? -8.620 -3.363 -4.924 1.00 0.00 73 ALA A N 5
ATOM 4402 C CA . ALA A 1 12 ? -8.807 -4.484 -5.851 1.00 0.00 73 ALA A CA 5
ATOM 4403 C C . ALA A 1 12 ? -7.729 -5.592 -5.735 1.00 0.00 73 ALA A C 5
ATOM 4404 O O . ALA A 1 12 ? -7.986 -6.625 -5.116 1.00 0.00 73 ALA A O 5
ATOM 4411 N N . ARG A 1 13 ? -6.569 -5.410 -6.394 1.00 0.00 74 ARG A N 5
ATOM 4412 C CA . ARG A 1 13 ? -5.431 -6.356 -6.424 1.00 0.00 74 ARG A CA 5
ATOM 4413 C C . ARG A 1 13 ? -4.118 -5.653 -6.782 1.00 0.00 74 ARG A C 5
ATOM 4414 O O . ARG A 1 13 ? -3.147 -5.781 -6.044 1.00 0.00 74 ARG A O 5
ATOM 4435 N N . SER A 1 14 ? -4.095 -4.939 -7.912 1.00 0.00 75 SER A N 5
ATOM 4436 C CA . SER A 1 14 ? -3.007 -4.033 -8.324 1.00 0.00 75 SER A CA 5
ATOM 4437 C C . SER A 1 14 ? -1.600 -4.633 -8.266 1.00 0.00 75 SER A C 5
ATOM 4438 O O . SER A 1 14 ? -0.774 -4.205 -7.471 1.00 0.00 75 SER A O 5
ATOM 4634 N N . ARG A 1 23 ? 8.400 0.825 1.810 1.00 0.00 84 ARG A N 5
ATOM 4635 C CA . ARG A 1 23 ? 9.864 0.805 2.034 1.00 0.00 84 ARG A CA 5
ATOM 4636 C C . ARG A 1 23 ? 10.457 2.185 2.376 1.00 0.00 84 ARG A C 5
ATOM 4637 O O . ARG A 1 23 ? 11.477 2.269 3.063 1.00 0.00 84 ARG A O 5
ATOM 4658 N N . LYS A 1 24 ? 9.884 3.233 1.779 1.00 0.00 85 LYS A N 5
ATOM 4659 C CA . LYS A 1 24 ? 10.160 4.646 2.051 1.00 0.00 85 LYS A CA 5
ATOM 4660 C C . LYS A 1 24 ? 8.841 5.362 2.312 1.00 0.00 85 LYS A C 5
ATOM 4661 O O . LYS A 1 24 ? 7.815 4.985 1.749 1.00 0.00 85 LYS A O 5
ATOM 4680 N N . ASP A 1 25 ? 8.913 6.390 3.149 1.00 0.00 86 ASP A N 5
ATOM 4681 C CA . ASP A 1 25 ? 7.783 7.159 3.672 1.00 0.00 86 ASP A CA 5
ATOM 4682 C C . ASP A 1 25 ? 8.225 8.590 4.020 1.00 0.00 86 ASP A C 5
ATOM 4683 O O . ASP A 1 25 ? 9.173 8.644 4.835 1.00 0.00 86 ASP A O 5
ATOM 5291 N N . PRO A 1 1 ? -12.649 -8.469 -3.418 1.00 0.00 62 PRO A N 6
ATOM 5292 C CA . PRO A 1 1 ? -11.647 -7.408 -3.149 1.00 0.00 62 PRO A CA 6
ATOM 5293 C C . PRO A 1 1 ? -10.708 -7.770 -1.993 1.00 0.00 62 PRO A C 6
ATOM 5294 O O . PRO A 1 1 ? -10.874 -8.822 -1.376 1.00 0.00 62 PRO A O 6
ATOM 5305 N N . PHE A 1 2 ? -9.809 -6.856 -1.625 1.00 0.00 63 PHE A N 6
ATOM 5306 C CA . PHE A 1 2 ? -8.969 -6.965 -0.427 1.00 0.00 63 PHE A CA 6
ATOM 5307 C C . PHE A 1 2 ? -8.959 -5.654 0.373 1.00 0.00 63 PHE A C 6
ATOM 5308 O O . PHE A 1 2 ? -9.606 -4.682 -0.015 1.00 0.00 63 PHE A O 6
ATOM 5325 N N . ALA A 1 3 ? -8.218 -5.614 1.481 1.00 0.00 64 ALA A N 6
ATOM 5326 C CA . ALA A 1 3 ? -7.999 -4.415 2.288 1.00 0.00 64 ALA A CA 6
ATOM 5327 C C . ALA A 1 3 ? -6.572 -4.368 2.873 1.00 0.00 64 ALA A C 6
ATOM 5328 O O . ALA A 1 3 ? -5.822 -5.350 2.796 1.00 0.00 64 ALA A O 6
ATOM 5335 N N . CYS A 1 4 ? -6.150 -3.176 3.290 1.00 0.00 65 CYS A N 6
ATOM 5336 C CA . CYS A 1 4 ? -4.870 -2.908 3.947 1.00 0.00 65 CYS A CA 6
ATOM 5337 C C . CYS A 1 4 ? -5.023 -2.917 5.480 1.00 0.00 65 CYS A C 6
ATOM 5338 O O . CYS A 1 4 ? -6.039 -2.442 6.002 1.00 0.00 65 CYS A O 6
ATOM 5345 N N . ASP A 1 5 ? -3.943 -3.238 6.205 1.00 0.00 66 ASP A N 6
ATOM 5346 C CA . ASP A 1 5 ? -3.811 -2.904 7.634 1.00 0.00 66 ASP A CA 6
ATOM 5347 C C . ASP A 1 5 ? -3.481 -1.416 7.827 1.00 0.00 66 ASP A C 6
ATOM 5348 O O . ASP A 1 5 ? -4.288 -0.690 8.410 1.00 0.00 66 ASP A O 6
ATOM 5357 N N . ILE A 1 6 ? -2.431 -0.934 7.142 1.00 0.00 67 ILE A N 6
ATOM 5358 C CA . ILE A 1 6 ? -1.849 0.407 7.345 1.00 0.00 67 ILE A CA 6
ATOM 5359 C C . ILE A 1 6 ? -2.865 1.528 7.083 1.00 0.00 67 ILE A C 6
ATOM 5360 O O . ILE A 1 6 ? -3.221 2.276 7.998 1.00 0.00 67 ILE A O 6
ATOM 5376 N N . CYS A 1 7 ? -3.444 1.517 5.877 1.00 0.00 68 CYS A N 6
ATOM 5377 C CA . CYS A 1 7 ? -4.368 2.529 5.380 1.00 0.00 68 CYS A CA 6
ATOM 5378 C C . CYS A 1 7 ? -5.824 2.352 5.874 1.00 0.00 68 CYS A C 6
ATOM 5379 O O . CYS A 1 7 ? -6.684 3.150 5.485 1.00 0.00 68 CYS A O 6
ATOM 5386 N N . GLY A 1 8 ? -6.151 1.145 6.361 1.00 0.00 69 GLY A N 6
ATOM 5387 C CA . GLY A 1 8 ? -7.504 0.646 6.677 1.00 0.00 69 GLY A CA 6
ATOM 5388 C C . GLY A 1 8 ? -8.470 0.462 5.494 1.00 0.00 69 GLY A C 6
ATOM 5389 O O . GLY A 1 8 ? -9.624 0.074 5.689 1.00 0.00 69 GLY A O 6
ATOM 5393 N N . ARG A 1 9 ? -8.076 0.898 4.294 1.00 0.00 70 ARG A N 6
ATOM 5394 C CA . ARG A 1 9 ? -8.928 1.010 3.097 1.00 0.00 70 ARG A CA 6
ATOM 5395 C C . ARG A 1 9 ? -9.081 -0.318 2.356 1.00 0.00 70 ARG A C 6
ATOM 5396 O O . ARG A 1 9 ? -8.155 -1.129 2.325 1.00 0.00 70 ARG A O 6
ATOM 5417 N N . LYS A 1 10 ? -10.187 -0.456 1.621 1.00 0.00 71 LYS A N 6
ATOM 5418 C CA . LYS A 1 10 ? -10.412 -1.537 0.647 1.00 0.00 71 LYS A CA 6
ATOM 5419 C C . LYS A 1 10 ? -9.663 -1.255 -0.661 1.00 0.00 71 LYS A C 6
ATOM 5420 O O . LYS A 1 10 ? -9.428 -0.094 -1.012 1.00 0.00 71 LYS A O 6
ATOM 5439 N N . PHE A 1 11 ? -9.320 -2.297 -1.415 1.00 0.00 72 PHE A N 6
ATOM 5440 C CA . PHE A 1 11 ? -8.517 -2.190 -2.634 1.00 0.00 72 PHE A CA 6
ATOM 5441 C C . PHE A 1 11 ? -8.754 -3.349 -3.616 1.00 0.00 72 PHE A C 6
ATOM 5442 O O . PHE A 1 11 ? -9.284 -4.408 -3.260 1.00 0.00 72 PHE A O 6
ATOM 5459 N N . ALA A 1 12 ? -8.256 -3.158 -4.839 1.00 0.00 73 ALA A N 6
ATOM 5460 C CA . ALA A 1 12 ? -8.003 -4.223 -5.804 1.00 0.00 73 ALA A CA 6
ATOM 5461 C C . ALA A 1 12 ? -6.740 -5.043 -5.429 1.00 0.00 73 ALA A C 6
ATOM 5462 O O . ALA A 1 12 ? -6.278 -5.002 -4.285 1.00 0.00 73 ALA A O 6
ATOM 5469 N N . ARG A 1 13 ? -6.182 -5.790 -6.394 1.00 0.00 74 ARG A N 6
ATOM 5470 C CA . ARG A 1 13 ? -4.958 -6.593 -6.234 1.00 0.00 74 ARG A CA 6
ATOM 5471 C C . ARG A 1 13 ? -3.712 -5.861 -6.731 1.00 0.00 74 ARG A C 6
ATOM 5472 O O . ARG A 1 13 ? -2.886 -5.487 -5.908 1.00 0.00 74 ARG A O 6
ATOM 5493 N N . SER A 1 14 ? -3.681 -5.490 -8.016 1.00 0.00 75 SER A N 6
ATOM 5494 C CA . SER A 1 14 ? -2.663 -4.608 -8.616 1.00 0.00 75 SER A CA 6
ATOM 5495 C C . SER A 1 14 ? -1.217 -5.008 -8.291 1.00 0.00 75 SER A C 6
ATOM 5496 O O . SER A 1 14 ? -0.508 -4.289 -7.596 1.00 0.00 75 SER A O 6
ATOM 5692 N N . ARG A 1 23 ? 7.778 0.348 1.790 1.00 0.00 84 ARG A N 6
ATOM 5693 C CA . ARG A 1 23 ? 9.199 0.022 2.018 1.00 0.00 84 ARG A CA 6
ATOM 5694 C C . ARG A 1 23 ? 10.077 1.285 2.103 1.00 0.00 84 ARG A C 6
ATOM 5695 O O . ARG A 1 23 ? 11.122 1.255 2.752 1.00 0.00 84 ARG A O 6
ATOM 5716 N N . LYS A 1 24 ? 9.579 2.381 1.532 1.00 0.00 85 LYS A N 6
ATOM 5717 C CA . LYS A 1 24 ? 9.872 3.780 1.822 1.00 0.00 85 LYS A CA 6
ATOM 5718 C C . LYS A 1 24 ? 8.522 4.508 1.773 1.00 0.00 85 LYS A C 6
ATOM 5719 O O . LYS A 1 24 ? 7.605 4.015 1.116 1.00 0.00 85 LYS A O 6
ATOM 5738 N N . ASP A 1 25 ? 8.407 5.657 2.436 1.00 0.00 86 ASP A N 6
ATOM 5739 C CA . ASP A 1 25 ? 7.328 6.626 2.222 1.00 0.00 86 ASP A CA 6
ATOM 5740 C C . ASP A 1 25 ? 7.855 7.898 1.544 1.00 0.00 86 ASP A C 6
ATOM 5741 O O . ASP A 1 25 ? 9.021 8.281 1.793 1.00 0.00 86 ASP A O 6
ATOM 6349 N N . PRO A 1 1 ? -11.206 -8.125 -4.570 1.00 0.00 62 PRO A N 7
ATOM 6350 C CA . PRO A 1 1 ? -10.667 -7.037 -3.721 1.00 0.00 62 PRO A CA 7
ATOM 6351 C C . PRO A 1 1 ? -9.912 -7.573 -2.498 1.00 0.00 62 PRO A C 7
ATOM 6352 O O . PRO A 1 1 ? -10.037 -8.750 -2.167 1.00 0.00 62 PRO A O 7
ATOM 6363 N N . PHE A 1 2 ? -9.244 -6.678 -1.767 1.00 0.00 63 PHE A N 7
ATOM 6364 C CA . PHE A 1 2 ? -8.667 -6.934 -0.444 1.00 0.00 63 PHE A CA 7
ATOM 6365 C C . PHE A 1 2 ? -8.617 -5.622 0.373 1.00 0.00 63 PHE A C 7
ATOM 6366 O O . PHE A 1 2 ? -9.297 -4.654 0.024 1.00 0.00 63 PHE A O 7
ATOM 6383 N N . ALA A 1 3 ? -7.826 -5.564 1.449 1.00 0.00 64 ALA A N 7
ATOM 6384 C CA . ALA A 1 3 ? -7.644 -4.367 2.282 1.00 0.00 64 ALA A CA 7
ATOM 6385 C C . ALA A 1 3 ? -6.173 -4.150 2.714 1.00 0.00 64 ALA A C 7
ATOM 6386 O O . ALA A 1 3 ? -5.301 -4.968 2.395 1.00 0.00 64 ALA A O 7
ATOM 6393 N N . CYS A 1 4 ? -5.884 -2.972 3.275 1.00 0.00 65 CYS A N 7
ATOM 6394 C CA . CYS A 1 4 ? -4.625 -2.599 3.920 1.00 0.00 65 CYS A CA 7
ATOM 6395 C C . CYS A 1 4 ? -4.835 -2.439 5.433 1.00 0.00 65 CYS A C 7
ATOM 6396 O O . CYS A 1 4 ? -5.564 -1.526 5.825 1.00 0.00 65 CYS A O 7
ATOM 6403 N N . ASP A 1 5 ? -3.879 -2.942 6.212 1.00 0.00 66 ASP A N 7
ATOM 6404 C CA . ASP A 1 5 ? -3.797 -2.635 7.648 1.00 0.00 66 ASP A CA 7
ATOM 6405 C C . ASP A 1 5 ? -3.292 -1.203 7.908 1.00 0.00 66 ASP A C 7
ATOM 6406 O O . ASP A 1 5 ? -3.835 -0.498 8.756 1.00 0.00 66 ASP A O 7
ATOM 6415 N N . ILE A 1 6 ? -2.386 -0.699 7.058 1.00 0.00 67 ILE A N 7
ATOM 6416 C CA . ILE A 1 6 ? -1.797 0.646 7.199 1.00 0.00 67 ILE A CA 7
ATOM 6417 C C . ILE A 1 6 ? -2.798 1.783 6.904 1.00 0.00 67 ILE A C 7
ATOM 6418 O O . ILE A 1 6 ? -2.795 2.777 7.632 1.00 0.00 67 ILE A O 7
ATOM 6434 N N . CYS A 1 7 ? -3.712 1.595 5.941 1.00 0.00 68 CYS A N 7
ATOM 6435 C CA . CYS A 1 7 ? -4.774 2.556 5.601 1.00 0.00 68 CYS A CA 7
ATOM 6436 C C . CYS A 1 7 ? -6.117 2.284 6.332 1.00 0.00 68 CYS A C 7
ATOM 6437 O O . CYS A 1 7 ? -6.990 3.152 6.348 1.00 0.00 68 CYS A O 7
ATOM 6444 N N . GLY A 1 8 ? -6.358 1.044 6.780 1.00 0.00 69 GLY A N 7
ATOM 6445 C CA . GLY A 1 8 ? -7.658 0.570 7.288 1.00 0.00 69 GLY A CA 7
ATOM 6446 C C . GLY A 1 8 ? -8.745 0.371 6.212 1.00 0.00 69 GLY A C 7
ATOM 6447 O O . GLY A 1 8 ? -9.942 0.401 6.525 1.00 0.00 69 GLY A O 7
ATOM 6451 N N . ARG A 1 9 ? -8.364 0.385 4.923 1.00 0.00 70 ARG A N 7
ATOM 6452 C CA . ARG A 1 9 ? -9.272 0.540 3.764 1.00 0.00 70 ARG A CA 7
ATOM 6453 C C . ARG A 1 9 ? -8.905 -0.342 2.564 1.00 0.00 70 ARG A C 7
ATOM 6454 O O . ARG A 1 9 ? -8.014 -1.179 2.650 1.00 0.00 70 ARG A O 7
ATOM 6475 N N . LYS A 1 10 ? -9.844 -0.396 1.615 1.00 0.00 71 LYS A N 7
ATOM 6476 C CA . LYS A 1 10 ? -9.946 -1.384 0.527 1.00 0.00 71 LYS A CA 7
ATOM 6477 C C . LYS A 1 10 ? -8.900 -1.167 -0.574 1.00 0.00 71 LYS A C 7
ATOM 6478 O O . LYS A 1 10 ? -8.626 -0.024 -0.935 1.00 0.00 71 LYS A O 7
ATOM 6497 N N . PHE A 1 11 ? -8.638 -2.224 -1.344 1.00 0.00 72 PHE A N 7
ATOM 6498 C CA . PHE A 1 11 ? -7.958 -2.151 -2.644 1.00 0.00 72 PHE A CA 7
ATOM 6499 C C . PHE A 1 11 ? -8.390 -3.286 -3.592 1.00 0.00 72 PHE A C 7
ATOM 6500 O O . PHE A 1 11 ? -9.099 -4.202 -3.174 1.00 0.00 72 PHE A O 7
ATOM 6517 N N . ALA A 1 12 ? -8.047 -3.184 -4.879 1.00 0.00 73 ALA A N 7
ATOM 6518 C CA . ALA A 1 12 ? -8.440 -4.153 -5.912 1.00 0.00 73 ALA A CA 7
ATOM 6519 C C . ALA A 1 12 ? -7.585 -5.441 -5.880 1.00 0.00 73 ALA A C 7
ATOM 6520 O O . ALA A 1 12 ? -7.892 -6.364 -5.122 1.00 0.00 73 ALA A O 7
ATOM 6527 N N . ARG A 1 13 ? -6.468 -5.459 -6.624 1.00 0.00 74 ARG A N 7
ATOM 6528 C CA . ARG A 1 13 ? -5.430 -6.509 -6.601 1.00 0.00 74 ARG A CA 7
ATOM 6529 C C . ARG A 1 13 ? -4.088 -5.911 -7.027 1.00 0.00 74 ARG A C 7
ATOM 6530 O O . ARG A 1 13 ? -3.319 -5.548 -6.146 1.00 0.00 74 ARG A O 7
ATOM 6551 N N . SER A 1 14 ? -4.029 -5.486 -8.296 1.00 0.00 75 SER A N 7
ATOM 6552 C CA . SER A 1 14 ? -3.049 -4.539 -8.849 1.00 0.00 75 SER A CA 7
ATOM 6553 C C . SER A 1 14 ? -1.591 -5.016 -8.745 1.00 0.00 75 SER A C 7
ATOM 6554 O O . SER A 1 14 ? -0.909 -4.792 -7.749 1.00 0.00 75 SER A O 7
ATOM 6750 N N . ARG A 1 23 ? 7.922 1.046 1.848 1.00 0.00 84 ARG A N 7
ATOM 6751 C CA . ARG A 1 23 ? 9.281 0.699 2.287 1.00 0.00 84 ARG A CA 7
ATOM 6752 C C . ARG A 1 23 ? 10.112 1.915 2.738 1.00 0.00 84 ARG A C 7
ATOM 6753 O O . ARG A 1 23 ? 10.797 1.838 3.763 1.00 0.00 84 ARG A O 7
ATOM 6774 N N . LYS A 1 24 ? 9.985 3.045 2.033 1.00 0.00 85 LYS A N 7
ATOM 6775 C CA . LYS A 1 24 ? 10.589 4.339 2.400 1.00 0.00 85 LYS A CA 7
ATOM 6776 C C . LYS A 1 24 ? 9.828 5.512 1.766 1.00 0.00 85 LYS A C 7
ATOM 6777 O O . LYS A 1 24 ? 9.149 5.338 0.754 1.00 0.00 85 LYS A O 7
ATOM 6796 N N . ASP A 1 25 ? 9.978 6.675 2.392 1.00 0.00 86 ASP A N 7
ATOM 6797 C CA . ASP A 1 25 ? 9.830 8.012 1.798 1.00 0.00 86 ASP A CA 7
ATOM 6798 C C . ASP A 1 25 ? 10.797 8.235 0.624 1.00 0.00 86 ASP A C 7
ATOM 6799 O O . ASP A 1 25 ? 11.961 7.804 0.715 1.00 0.00 86 ASP A O 7
ATOM 7407 N N . PRO A 1 1 ? -11.442 -8.794 -4.054 1.00 0.00 62 PRO A N 8
ATOM 7408 C CA . PRO A 1 1 ? -10.977 -7.550 -3.402 1.00 0.00 62 PRO A CA 8
ATOM 7409 C C . PRO A 1 1 ? -10.189 -7.857 -2.125 1.00 0.00 62 PRO A C 8
ATOM 7410 O O . PRO A 1 1 ? -10.347 -8.931 -1.548 1.00 0.00 62 PRO A O 8
ATOM 7421 N N . PHE A 1 2 ? -9.457 -6.870 -1.614 1.00 0.00 63 PHE A N 8
ATOM 7422 C CA . PHE A 1 2 ? -8.613 -6.968 -0.422 1.00 0.00 63 PHE A CA 8
ATOM 7423 C C . PHE A 1 2 ? -8.582 -5.619 0.331 1.00 0.00 63 PHE A C 8
ATOM 7424 O O . PHE A 1 2 ? -9.272 -4.672 -0.051 1.00 0.00 63 PHE A O 8
ATOM 7441 N N . ALA A 1 3 ? -7.806 -5.509 1.410 1.00 0.00 64 ALA A N 8
ATOM 7442 C CA . ALA A 1 3 ? -7.661 -4.282 2.199 1.00 0.00 64 ALA A CA 8
ATOM 7443 C C . ALA A 1 3 ? -6.187 -3.960 2.489 1.00 0.00 64 ALA A C 8
ATOM 7444 O O . ALA A 1 3 ? -5.295 -4.765 2.203 1.00 0.00 64 ALA A O 8
ATOM 7451 N N . CYS A 1 4 ? -5.892 -2.703 2.818 1.00 0.00 65 CYS A N 8
ATOM 7452 C CA . CYS A 1 4 ? -4.595 -2.296 3.352 1.00 0.00 65 CYS A CA 8
ATOM 7453 C C . CYS A 1 4 ? -4.552 -2.483 4.870 1.00 0.00 65 CYS A C 8
ATOM 7454 O O . CYS A 1 4 ? -5.272 -1.788 5.580 1.00 0.00 65 CYS A O 8
ATOM 7461 N N . ASP A 1 5 ? -3.448 -3.055 5.342 1.00 0.00 66 ASP A N 8
ATOM 7462 C CA . ASP A 1 5 ? -3.139 -3.157 6.774 1.00 0.00 66 ASP A CA 8
ATOM 7463 C C . ASP A 1 5 ? -2.826 -1.794 7.427 1.00 0.00 66 ASP A C 8
ATOM 7464 O O . ASP A 1 5 ? -3.017 -1.616 8.626 1.00 0.00 66 ASP A O 8
ATOM 7473 N N . ILE A 1 6 ? -2.356 -0.834 6.624 1.00 0.00 67 ILE A N 8
ATOM 7474 C CA . ILE A 1 6 ? -1.871 0.490 7.046 1.00 0.00 67 ILE A CA 8
ATOM 7475 C C . ILE A 1 6 ? -2.964 1.569 6.954 1.00 0.00 67 ILE A C 8
ATOM 7476 O O . ILE A 1 6 ? -3.266 2.251 7.931 1.00 0.00 67 ILE A O 8
ATOM 7492 N N . CYS A 1 7 ? -3.650 1.632 5.810 1.00 0.00 68 CYS A N 8
ATOM 7493 C CA . CYS A 1 7 ? -4.757 2.555 5.575 1.00 0.00 68 CYS A CA 8
ATOM 7494 C C . CYS A 1 7 ? -6.077 2.085 6.243 1.00 0.00 68 CYS A C 8
ATOM 7495 O O . CYS A 1 7 ? -7.003 2.878 6.392 1.00 0.00 68 CYS A O 8
ATOM 7502 N N . GLY A 1 8 ? -6.280 0.767 6.364 1.00 0.00 69 GLY A N 8
ATOM 7503 C CA . GLY A 1 8 ? -7.582 0.126 6.617 1.00 0.00 69 GLY A CA 8
ATOM 7504 C C . GLY A 1 8 ? -8.553 0.146 5.425 1.00 0.00 69 GLY A C 8
ATOM 7505 O O . GLY A 1 8 ? -9.683 -0.324 5.538 1.00 0.00 69 GLY A O 8
ATOM 7509 N N . ARG A 1 9 ? -8.169 0.773 4.308 1.00 0.00 70 ARG A N 8
ATOM 7510 C CA . ARG A 1 9 ? -9.032 1.043 3.143 1.00 0.00 70 ARG A CA 8
ATOM 7511 C C . ARG A 1 9 ? -9.146 -0.179 2.224 1.00 0.00 70 ARG A C 8
ATOM 7512 O O . ARG A 1 9 ? -8.193 -0.945 2.074 1.00 0.00 70 ARG A O 8
ATOM 7533 N N . LYS A 1 10 ? -10.312 -0.342 1.588 1.00 0.00 71 LYS A N 8
ATOM 7534 C CA . LYS A 1 10 ? -10.615 -1.425 0.632 1.00 0.00 71 LYS A CA 8
ATOM 7535 C C . LYS A 1 10 ? -9.966 -1.165 -0.732 1.00 0.00 71 LYS A C 8
ATOM 7536 O O . LYS A 1 10 ? -9.980 -0.028 -1.205 1.00 0.00 71 LYS A O 8
ATOM 7555 N N . PHE A 1 11 ? -9.658 -2.234 -1.465 1.00 0.00 72 PHE A N 8
ATOM 7556 C CA . PHE A 1 11 ? -9.094 -2.166 -2.817 1.00 0.00 72 PHE A CA 8
ATOM 7557 C C . PHE A 1 11 ? -9.379 -3.441 -3.636 1.00 0.00 72 PHE A C 8
ATOM 7558 O O . PHE A 1 11 ? -9.831 -4.454 -3.097 1.00 0.00 72 PHE A O 8
ATOM 7575 N N . ALA A 1 12 ? -9.024 -3.417 -4.918 1.00 0.00 73 ALA A N 8
ATOM 7576 C CA . ALA A 1 12 ? -8.866 -4.582 -5.785 1.00 0.00 73 ALA A CA 8
ATOM 7577 C C . ALA A 1 12 ? -7.630 -5.420 -5.374 1.00 0.00 73 ALA A C 8
ATOM 7578 O O . ALA A 1 12 ? -7.631 -6.048 -4.313 1.00 0.00 73 ALA A O 8
ATOM 7585 N N . ARG A 1 13 ? -6.536 -5.335 -6.147 1.00 0.00 74 ARG A N 8
ATOM 7586 C CA . ARG A 1 13 ? -5.210 -5.897 -5.829 1.00 0.00 74 ARG A CA 8
ATOM 7587 C C . ARG A 1 13 ? -4.107 -5.074 -6.499 1.00 0.00 74 ARG A C 8
ATOM 7588 O O . ARG A 1 13 ? -3.529 -4.235 -5.816 1.00 0.00 74 ARG A O 8
ATOM 7609 N N . SER A 1 14 ? -4.075 -5.103 -7.835 1.00 0.00 75 SER A N 8
ATOM 7610 C CA . SER A 1 14 ? -3.042 -4.522 -8.714 1.00 0.00 75 SER A CA 8
ATOM 7611 C C . SER A 1 14 ? -1.632 -5.063 -8.452 1.00 0.00 75 SER A C 8
ATOM 7612 O O . SER A 1 14 ? -1.281 -5.457 -7.339 1.00 0.00 75 SER A O 8
ATOM 7808 N N . ARG A 1 23 ? 8.342 0.939 2.093 1.00 0.00 84 ARG A N 8
ATOM 7809 C CA . ARG A 1 23 ? 9.776 0.765 2.408 1.00 0.00 84 ARG A CA 8
ATOM 7810 C C . ARG A 1 23 ? 10.584 2.077 2.348 1.00 0.00 84 ARG A C 8
ATOM 7811 O O . ARG A 1 23 ? 11.682 2.155 2.904 1.00 0.00 84 ARG A O 8
ATOM 7832 N N . LYS A 1 24 ? 10.028 3.084 1.677 1.00 0.00 85 LYS A N 8
ATOM 7833 C CA . LYS A 1 24 ? 10.514 4.454 1.481 1.00 0.00 85 LYS A CA 8
ATOM 7834 C C . LYS A 1 24 ? 9.289 5.375 1.381 1.00 0.00 85 LYS A C 8
ATOM 7835 O O . LYS A 1 24 ? 8.220 4.905 0.984 1.00 0.00 85 LYS A O 8
ATOM 7854 N N . ASP A 1 25 ? 9.558 6.675 1.368 1.00 0.00 86 ASP A N 8
ATOM 7855 C CA . ASP A 1 25 ? 8.858 7.656 0.524 1.00 0.00 86 ASP A CA 8
ATOM 7856 C C . ASP A 1 25 ? 9.888 8.597 -0.130 1.00 0.00 86 ASP A C 8
ATOM 7857 O O . ASP A 1 25 ? 10.922 8.045 -0.584 1.00 0.00 86 ASP A O 8
ATOM 8465 N N . PRO A 1 1 ? -11.841 -8.520 -3.445 1.00 0.00 62 PRO A N 9
ATOM 8466 C CA . PRO A 1 1 ? -10.777 -7.504 -3.244 1.00 0.00 62 PRO A CA 9
ATOM 8467 C C . PRO A 1 1 ? -10.116 -7.612 -1.862 1.00 0.00 62 PRO A C 9
ATOM 8468 O O . PRO A 1 1 ? -10.554 -8.407 -1.028 1.00 0.00 62 PRO A O 9
ATOM 8479 N N . PHE A 1 2 ? -9.105 -6.782 -1.603 1.00 0.00 63 PHE A N 9
ATOM 8480 C CA . PHE A 1 2 ? -8.349 -6.751 -0.345 1.00 0.00 63 PHE A CA 9
ATOM 8481 C C . PHE A 1 2 ? -8.462 -5.377 0.350 1.00 0.00 63 PHE A C 9
ATOM 8482 O O . PHE A 1 2 ? -9.210 -4.509 -0.100 1.00 0.00 63 PHE A O 9
ATOM 8499 N N . ALA A 1 3 ? -7.792 -5.198 1.488 1.00 0.00 64 ALA A N 9
ATOM 8500 C CA . ALA A 1 3 ? -7.727 -3.947 2.251 1.00 0.00 64 ALA A CA 9
ATOM 8501 C C . ALA A 1 3 ? -6.368 -3.831 2.965 1.00 0.00 64 ALA A C 9
ATOM 8502 O O . ALA A 1 3 ? -5.545 -4.747 2.855 1.00 0.00 64 ALA A O 9
ATOM 8509 N N . CYS A 1 4 ? -6.024 -2.628 3.425 1.00 0.00 65 CYS A N 9
ATOM 8510 C CA . CYS A 1 4 ? -4.728 -2.325 4.031 1.00 0.00 65 CYS A CA 9
ATOM 8511 C C . CYS A 1 4 ? -4.745 -2.424 5.561 1.00 0.00 65 CYS A C 9
ATOM 8512 O O . CYS A 1 4 ? -5.304 -1.546 6.211 1.00 0.00 65 CYS A O 9
ATOM 8519 N N . ASP A 1 5 ? -3.707 -3.103 6.044 1.00 0.00 66 ASP A N 9
ATOM 852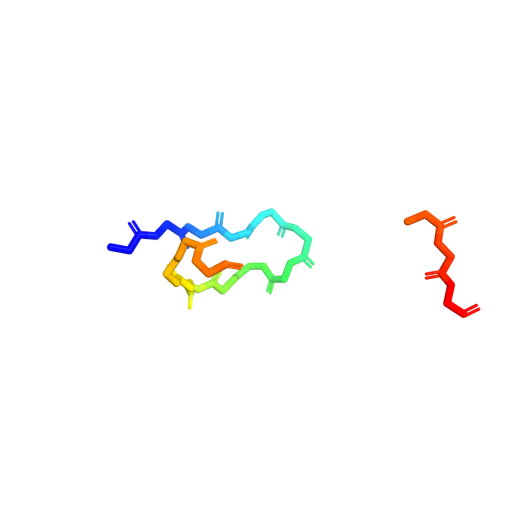0 C CA . ASP A 1 5 ? -3.207 -3.059 7.423 1.00 0.00 66 ASP A CA 9
ATOM 8521 C C . ASP A 1 5 ? -2.882 -1.617 7.866 1.00 0.00 66 ASP A C 9
ATOM 8522 O O . ASP A 1 5 ? -3.279 -1.182 8.941 1.00 0.00 66 ASP A O 9
ATOM 8531 N N . ILE A 1 6 ? -2.247 -0.846 6.975 1.00 0.00 67 ILE A N 9
ATOM 8532 C CA . ILE A 1 6 ? -1.648 0.469 7.261 1.00 0.00 67 ILE A CA 9
ATOM 8533 C C . ILE A 1 6 ? -2.613 1.656 7.064 1.00 0.00 67 ILE A C 9
ATOM 8534 O O . ILE A 1 6 ? -2.474 2.658 7.769 1.00 0.00 67 ILE A O 9
ATOM 8550 N N . CYS A 1 7 ? -3.608 1.531 6.177 1.00 0.00 68 CYS A N 9
ATOM 8551 C CA . CYS A 1 7 ? -4.508 2.623 5.777 1.00 0.00 68 CYS A CA 9
ATOM 8552 C C . CYS A 1 7 ? -6.006 2.328 6.064 1.00 0.00 68 CYS A C 9
ATOM 8553 O O . CYS A 1 7 ? -6.864 3.155 5.744 1.00 0.00 68 CYS A O 9
ATOM 8560 N N . GLY A 1 8 ? -6.357 1.076 6.379 1.00 0.00 69 GLY A N 9
ATOM 8561 C CA . GLY A 1 8 ? -7.725 0.572 6.580 1.00 0.00 69 GLY A CA 9
ATOM 8562 C C . GLY A 1 8 ? -8.567 0.358 5.313 1.00 0.00 69 GLY A C 9
ATOM 8563 O O . GLY A 1 8 ? -9.313 -0.620 5.212 1.00 0.00 69 GLY A O 9
ATOM 8567 N N . ARG A 1 9 ? -8.465 1.259 4.327 1.00 0.00 70 ARG A N 9
ATOM 8568 C CA . ARG A 1 9 ? -9.272 1.245 3.090 1.00 0.00 70 ARG A CA 9
ATOM 8569 C C . ARG A 1 9 ? -8.965 0.052 2.171 1.00 0.00 70 ARG A C 9
ATOM 8570 O O . ARG A 1 9 ? -7.924 -0.602 2.281 1.00 0.00 70 ARG A O 9
ATOM 8591 N N . LYS A 1 10 ? -9.887 -0.211 1.235 1.00 0.00 71 LYS A N 9
ATOM 8592 C CA . LYS A 1 10 ? -9.798 -1.294 0.238 1.00 0.00 71 LYS A CA 9
ATOM 8593 C C . LYS A 1 10 ? -8.652 -1.099 -0.768 1.00 0.00 71 LYS A C 9
ATOM 8594 O O . LYS A 1 10 ? -8.268 0.029 -1.068 1.00 0.00 71 LYS A O 9
ATOM 8613 N N . PHE A 1 11 ? -8.330 -2.172 -1.493 1.00 0.00 72 PHE A N 9
ATOM 8614 C CA . PHE A 1 11 ? -7.635 -2.128 -2.784 1.00 0.00 72 PHE A CA 9
ATOM 8615 C C . PHE A 1 11 ? -8.030 -3.317 -3.676 1.00 0.00 72 PHE A C 9
ATOM 8616 O O . PHE A 1 11 ? -8.485 -4.343 -3.167 1.00 0.00 72 PHE A O 9
ATOM 8633 N N . ALA A 1 12 ? -7.903 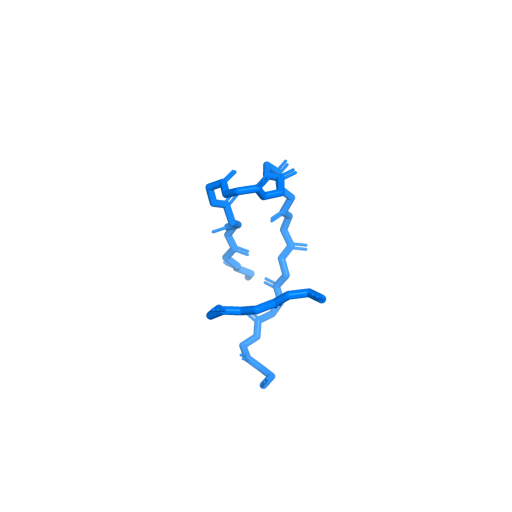-3.169 -5.000 1.00 0.00 73 ALA A N 9
ATOM 8634 C CA . ALA A 1 12 ? -8.420 -4.130 -5.984 1.00 0.00 73 ALA A CA 9
ATOM 8635 C C . ALA A 1 12 ? -7.702 -5.499 -5.949 1.00 0.00 73 ALA A C 9
ATOM 8636 O O . ALA A 1 12 ? -8.208 -6.437 -5.325 1.00 0.00 73 ALA A O 9
ATOM 8643 N N . ARG A 1 13 ? -6.515 -5.592 -6.577 1.00 0.00 74 ARG A N 9
ATOM 8644 C CA . ARG A 1 13 ? -5.543 -6.693 -6.423 1.00 0.00 74 ARG A CA 9
ATOM 8645 C C . ARG A 1 13 ? -4.147 -6.248 -6.868 1.00 0.00 74 ARG A C 9
ATOM 8646 O O . ARG A 1 13 ? -3.320 -5.966 -6.008 1.00 0.00 74 ARG A O 9
ATOM 8667 N N . SER A 1 14 ? -4.043 -5.911 -8.158 1.00 0.00 75 SER A N 9
ATOM 8668 C CA . SER A 1 14 ? -3.055 -5.006 -8.760 1.00 0.00 75 SER A CA 9
ATOM 8669 C C . SER A 1 14 ? -1.579 -5.375 -8.508 1.00 0.00 75 SER A C 9
ATOM 8670 O O . SER A 1 14 ? -0.907 -4.708 -7.729 1.00 0.00 75 SER A O 9
ATOM 8866 N N . ARG A 1 23 ? 8.301 0.875 1.604 1.00 0.00 84 ARG A N 9
ATOM 8867 C CA . ARG A 1 23 ? 9.761 0.765 1.760 1.00 0.00 84 ARG A CA 9
ATOM 8868 C C . ARG A 1 23 ? 10.385 1.916 2.563 1.00 0.00 84 ARG A C 9
ATOM 8869 O O . ARG A 1 23 ? 11.300 1.652 3.343 1.00 0.00 84 ARG A O 9
ATOM 8890 N N . LYS A 1 24 ? 9.810 3.119 2.447 1.00 0.00 85 LYS A N 9
ATOM 8891 C CA . LYS A 1 24 ? 10.049 4.300 3.298 1.00 0.00 85 LYS A CA 9
ATOM 8892 C C . LYS A 1 24 ? 8.805 5.196 3.314 1.00 0.00 85 LYS A C 9
ATOM 8893 O O . LYS A 1 24 ? 8.195 5.401 2.265 1.00 0.00 85 LYS A O 9
ATOM 8912 N N . ASP A 1 25 ? 8.585 5.866 4.443 1.00 0.00 86 ASP A N 9
ATOM 8913 C CA . ASP A 1 25 ? 7.722 7.062 4.589 1.00 0.00 86 ASP A CA 9
ATOM 8914 C C . ASP A 1 25 ? 8.556 8.352 4.712 1.00 0.00 86 ASP A C 9
ATOM 8915 O O . ASP A 1 25 ? 9.459 8.317 5.576 1.00 0.00 86 ASP A O 9
ATOM 9523 N N . PRO A 1 1 ? -12.204 -8.020 -3.238 1.00 0.00 62 PRO A N 10
ATOM 9524 C CA . PRO A 1 1 ? -10.997 -7.158 -3.200 1.00 0.00 62 PRO A CA 10
ATOM 9525 C C . PRO A 1 1 ? -10.198 -7.367 -1.903 1.00 0.00 62 PRO A C 10
ATOM 9526 O O . PRO A 1 1 ? -10.659 -8.055 -0.991 1.00 0.00 62 PRO A O 10
ATOM 9537 N N . PHE A 1 2 ? -9.002 -6.784 -1.815 1.00 0.00 63 PHE A N 10
ATOM 9538 C CA . PHE A 1 2 ? -8.146 -6.829 -0.624 1.00 0.00 63 PHE A CA 10
ATOM 9539 C C . PHE A 1 2 ? -8.274 -5.545 0.225 1.00 0.00 63 PHE A C 10
ATOM 9540 O O . PHE A 1 2 ? -8.948 -4.591 -0.168 1.00 0.00 63 PHE A O 10
ATOM 9557 N N . ALA A 1 3 ? -7.545 -5.464 1.343 1.00 0.00 64 ALA A N 10
ATOM 9558 C CA . ALA A 1 3 ? -7.453 -4.261 2.186 1.00 0.00 64 ALA A CA 10
ATOM 9559 C C . ALA A 1 3 ? -6.025 -4.019 2.706 1.00 0.00 64 ALA A C 10
ATOM 9560 O O . ALA A 1 3 ? -5.137 -4.850 2.490 1.00 0.00 64 ALA A O 10
ATOM 9567 N N . CYS A 1 4 ? -5.722 -2.771 3.062 1.00 0.00 65 CYS A N 10
ATOM 9568 C CA . CYS A 1 4 ? -4.426 -2.331 3.579 1.00 0.00 65 CYS A CA 10
ATOM 9569 C C . CYS A 1 4 ? -4.353 -2.466 5.104 1.00 0.00 65 CYS A C 10
ATOM 9570 O O . CYS A 1 4 ? -5.121 -1.820 5.807 1.00 0.00 65 CYS A O 10
ATOM 9577 N N . ASP A 1 5 ? -3.208 -2.940 5.592 1.00 0.00 66 ASP A N 10
ATOM 9578 C CA . ASP A 1 5 ? -2.919 -2.928 7.032 1.00 0.00 66 ASP A CA 10
ATOM 9579 C C . ASP A 1 5 ? -2.570 -1.527 7.573 1.00 0.00 66 ASP A C 10
ATOM 9580 O O . ASP A 1 5 ? -3.008 -1.164 8.663 1.00 0.00 66 ASP A O 10
ATOM 9589 N N . ILE A 1 6 ? -1.954 -0.688 6.729 1.00 0.00 67 ILE A N 10
ATOM 9590 C CA . ILE A 1 6 ? -1.607 0.707 7.039 1.00 0.00 67 ILE A CA 10
ATOM 9591 C C . ILE A 1 6 ? -2.786 1.680 6.842 1.00 0.00 67 ILE A C 10
ATOM 9592 O O . ILE A 1 6 ? -3.202 2.309 7.812 1.00 0.00 67 ILE A O 10
ATOM 9608 N N . CYS A 1 7 ? -3.392 1.736 5.647 1.00 0.00 68 CYS A N 10
ATOM 9609 C CA . CYS A 1 7 ? -4.507 2.647 5.369 1.00 0.00 68 CYS A CA 10
ATOM 9610 C C . CYS A 1 7 ? -5.815 2.252 6.102 1.00 0.00 68 CYS A C 10
ATOM 9611 O O . CYS A 1 7 ? -6.732 3.076 6.166 1.00 0.00 68 CYS A O 10
ATOM 9618 N N . GLY A 1 8 ? -6.060 0.943 6.267 1.00 0.00 69 GLY A N 10
ATOM 9619 C CA . GLY A 1 8 ? -7.383 0.360 6.555 1.00 0.00 69 GLY A CA 10
ATOM 9620 C C . GLY A 1 8 ? -8.362 0.352 5.365 1.00 0.00 69 GLY A C 10
ATOM 9621 O O . GLY A 1 8 ? -9.352 -0.380 5.376 1.00 0.00 69 GLY A O 10
ATOM 9625 N N . ARG A 1 9 ? -8.062 1.095 4.290 1.00 0.00 70 ARG A N 10
ATOM 9626 C CA . ARG A 1 9 ? -8.856 1.156 3.049 1.00 0.00 70 ARG A CA 10
ATOM 9627 C C . ARG A 1 9 ? -8.839 -0.186 2.297 1.00 0.00 70 ARG A C 10
ATOM 9628 O O . ARG A 1 9 ? -7.849 -0.921 2.316 1.00 0.00 70 ARG A O 10
ATOM 9649 N N . LYS A 1 10 ? -9.859 -0.398 1.455 1.00 0.00 71 LYS A N 10
ATOM 9650 C CA . LYS A 1 10 ? -9.856 -1.424 0.393 1.00 0.00 71 LYS A CA 10
ATOM 9651 C C . LYS A 1 10 ? -8.932 -1.039 -0.771 1.00 0.00 71 LYS A C 10
ATOM 9652 O O . LYS A 1 10 ? -8.900 0.131 -1.154 1.00 0.00 71 LYS A O 10
ATOM 9671 N N . PHE A 1 11 ? -8.494 -2.053 -1.522 1.00 0.00 72 PHE A N 10
ATOM 9672 C CA . PHE A 1 11 ? -7.958 -1.927 -2.884 1.00 0.00 72 PHE A CA 10
ATOM 9673 C C . PHE A 1 11 ? -8.164 -3.229 -3.680 1.00 0.00 72 PHE A C 10
ATOM 9674 O O . PHE A 1 11 ? -8.447 -4.269 -3.089 1.00 0.00 72 PHE A O 10
ATOM 9691 N N . ALA A 1 12 ? -8.095 -3.187 -5.014 1.00 0.00 73 ALA A N 10
ATOM 9692 C CA . ALA A 1 12 ? -8.571 -4.283 -5.867 1.00 0.00 73 ALA A CA 10
ATOM 9693 C C . ALA A 1 12 ? -7.755 -5.595 -5.747 1.00 0.00 73 ALA A C 10
ATOM 9694 O O . ALA A 1 12 ? -8.214 -6.528 -5.079 1.00 0.00 73 ALA A O 10
ATOM 9701 N N . ARG A 1 13 ? -6.598 -5.692 -6.425 1.00 0.00 74 ARG A N 10
ATOM 9702 C CA . ARG A 1 13 ? -5.692 -6.865 -6.430 1.00 0.00 74 ARG A CA 10
ATOM 9703 C C . ARG A 1 13 ? -4.277 -6.459 -6.864 1.00 0.00 74 ARG A C 10
ATOM 9704 O O . ARG A 1 13 ? -3.431 -6.258 -6.000 1.00 0.00 74 ARG A O 10
ATOM 9725 N N . SER A 1 14 ? -4.168 -5.973 -8.104 1.00 0.00 75 SER A N 10
ATOM 9726 C CA . SER A 1 14 ? -3.291 -4.859 -8.494 1.00 0.00 75 SER A CA 10
ATOM 9727 C C . SER A 1 14 ? -1.777 -5.081 -8.318 1.00 0.00 75 SER A C 10
ATOM 9728 O O . SER A 1 14 ? -1.104 -4.238 -7.734 1.00 0.00 75 SER A O 10
ATOM 9924 N N . ARG A 1 23 ? 8.220 0.811 1.933 1.00 0.00 84 ARG A N 10
ATOM 9925 C CA . ARG A 1 23 ? 9.668 0.930 2.189 1.00 0.00 84 ARG A CA 10
ATOM 9926 C C . ARG A 1 23 ? 10.082 2.305 2.744 1.00 0.00 84 ARG A C 10
ATOM 9927 O O . ARG A 1 23 ? 10.988 2.380 3.577 1.00 0.00 84 ARG A O 10
ATOM 9948 N N . LYS A 1 24 ? 9.292 3.341 2.436 1.00 0.00 85 LYS A N 10
ATOM 9949 C CA . LYS A 1 24 ? 9.315 4.653 3.091 1.00 0.00 85 LYS A CA 10
ATOM 9950 C C . LYS A 1 24 ? 7.902 5.158 3.377 1.00 0.00 85 LYS A C 10
ATOM 9951 O O . LYS A 1 24 ? 7.046 5.166 2.485 1.00 0.00 85 LYS A O 10
ATOM 9970 N N . ASP A 1 25 ? 7.781 5.779 4.554 1.00 0.00 86 ASP A N 10
ATOM 9971 C CA . ASP A 1 25 ? 6.663 6.607 5.035 1.00 0.00 86 ASP A CA 10
ATOM 9972 C C . ASP A 1 25 ? 7.141 8.051 5.270 1.00 0.00 86 ASP A C 10
ATOM 9973 O O . ASP A 1 25 ? 8.359 8.232 5.507 1.00 0.00 86 ASP A O 10
#

Organism: Homo sapiens (NCBI:txid9606)